Protein AF-A0A953F640-F1 (afdb_monomer_lite)

Radius of gyration: 26.49 Å; chains: 1; bounding box: 41×88×47 Å

Foldseek 3Di:
DDDDDDDDDDDDDDDDDDDPPPDPDDPDDPDPDDPPDDQLWDDDPVQFDPVPDDDPCVCVPFDEDEQVPFDADPVGHGDDDPGHYDDDDDDDDSPPPDDDPPDDPDDTDGQTHDDNSVVVVVCVVVVD

Structure (mmCIF, N/CA/C/O backbone):
data_AF-A0A953F640-F1
#
_entry.id   AF-A0A953F640-F1
#
loop_
_atom_site.group_PDB
_atom_site.id
_atom_site.type_symbol
_atom_site.label_atom_id
_atom_site.label_alt_id
_atom_site.label_comp_id
_atom_site.label_asym_id
_atom_site.label_entity_id
_atom_site.label_seq_id
_atom_site.pdbx_PDB_ins_code
_atom_site.Cartn_x
_atom_site.Cartn_y
_atom_site.Cartn_z
_atom_site.occupancy
_atom_site.B_iso_or_equiv
_atom_site.auth_seq_id
_atom_site.auth_comp_id
_atom_site.auth_asym_id
_atom_site.auth_atom_id
_atom_site.pdbx_PDB_model_num
ATOM 1 N N . MET A 1 1 ? -6.886 76.789 -7.584 1.00 35.22 1 MET A N 1
ATOM 2 C CA . MET A 1 1 ? -7.698 76.888 -8.816 1.00 35.22 1 MET A CA 1
ATOM 3 C C . MET A 1 1 ? -8.569 75.635 -8.895 1.00 35.22 1 MET A C 1
ATOM 5 O O . MET A 1 1 ? -8.106 74.584 -8.479 1.00 35.22 1 MET A O 1
ATOM 9 N N . LYS A 1 2 ? -9.837 75.815 -9.293 1.00 34.62 2 LYS A N 1
ATOM 10 C CA . LYS A 1 2 ? -10.954 74.851 -9.495 1.00 34.62 2 LYS A CA 1
ATOM 11 C C . LYS A 1 2 ? -10.518 73.546 -10.209 1.00 34.62 2 LYS A C 1
ATOM 13 O O . LYS A 1 2 ? -9.551 73.624 -10.950 1.00 34.62 2 LYS A O 1
ATOM 18 N 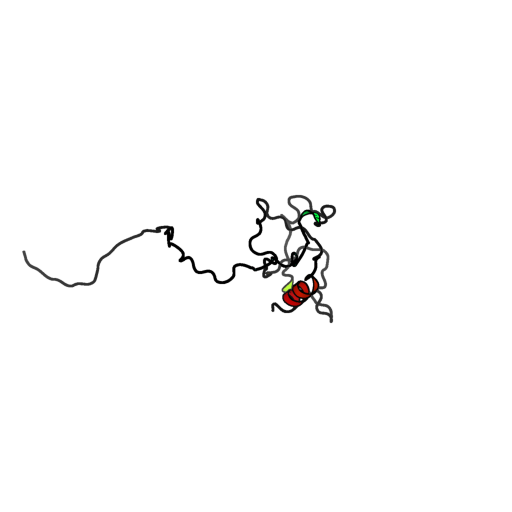N . ALA A 1 3 ? -11.187 72.385 -10.213 1.00 40.78 3 ALA A N 1
ATOM 19 C CA . ALA A 1 3 ? -12.328 71.724 -9.546 1.00 40.78 3 ALA A CA 1
ATOM 20 C C . ALA A 1 3 ? -12.551 70.362 -10.288 1.00 40.78 3 ALA A C 1
ATOM 22 O O . ALA A 1 3 ? -11.943 70.172 -11.338 1.00 40.78 3 ALA A O 1
ATOM 23 N N . PHE A 1 4 ? -13.488 69.523 -9.796 1.00 33.34 4 PHE A N 1
ATOM 24 C CA . PHE A 1 4 ? -14.060 68.248 -10.329 1.00 33.34 4 PHE A CA 1
ATOM 25 C C . PHE A 1 4 ? -13.339 66.940 -9.913 1.00 33.34 4 PHE A C 1
ATOM 27 O O . PHE A 1 4 ? -12.253 66.661 -10.399 1.00 33.34 4 PHE A O 1
ATOM 34 N N . PHE A 1 5 ? -13.787 66.160 -8.903 1.00 34.44 5 PHE A N 1
ATOM 35 C CA . PHE A 1 5 ? -14.994 65.285 -8.810 1.00 34.44 5 PHE A CA 1
ATOM 36 C C . PHE A 1 5 ? -15.165 64.414 -10.069 1.00 34.44 5 PHE A C 1
ATOM 38 O O . PHE A 1 5 ? -15.411 64.954 -11.139 1.00 34.44 5 PHE A O 1
ATOM 45 N N . ILE A 1 6 ? -14.961 63.090 -10.028 1.00 38.91 6 ILE A N 1
ATOM 46 C CA . ILE A 1 6 ? -15.909 62.025 -9.612 1.00 38.91 6 ILE A CA 1
ATOM 47 C C . ILE A 1 6 ? -15.049 60.764 -9.330 1.00 38.91 6 ILE A C 1
ATOM 49 O O . ILE A 1 6 ? -14.257 60.363 -10.172 1.00 38.91 6 ILE A O 1
ATOM 53 N N . CYS A 1 7 ? -14.963 60.260 -8.096 1.00 30.97 7 CYS A N 1
ATOM 54 C CA . CYS A 1 7 ? -15.828 59.221 -7.515 1.00 30.97 7 CYS A CA 1
ATOM 55 C C . CYS A 1 7 ? -15.825 57.878 -8.280 1.00 30.97 7 CYS A C 1
ATOM 57 O O . CYS A 1 7 ? -16.743 57.594 -9.037 1.00 30.97 7 CYS A O 1
ATOM 59 N N . LEU A 1 8 ? -14.833 57.021 -8.013 1.00 39.44 8 LEU A N 1
ATOM 60 C CA . LEU A 1 8 ? -15.093 55.631 -7.624 1.00 39.44 8 LEU A CA 1
ATOM 61 C C . LEU A 1 8 ? -13.876 55.088 -6.863 1.00 39.44 8 LEU A C 1
ATOM 63 O O . LEU A 1 8 ? -12.736 55.268 -7.278 1.00 39.44 8 LEU A O 1
ATOM 67 N N . ALA A 1 9 ? -14.167 54.520 -5.699 1.00 40.56 9 ALA A N 1
ATOM 68 C CA . ALA A 1 9 ? -13.279 54.119 -4.619 1.00 40.56 9 ALA A CA 1
ATOM 69 C C . ALA A 1 9 ? -11.869 53.624 -5.007 1.00 40.56 9 ALA A C 1
ATOM 71 O O . ALA A 1 9 ? -11.674 52.616 -5.681 1.00 40.56 9 ALA A O 1
ATOM 72 N N . THR A 1 10 ? -10.909 54.350 -4.442 1.00 38.72 10 THR A N 1
ATOM 73 C CA . THR A 1 10 ? -9.613 53.921 -3.906 1.00 38.72 10 THR A CA 1
ATOM 74 C C . THR A 1 10 ? -9.504 52.425 -3.565 1.00 38.72 10 THR A C 1
ATOM 76 O O . THR A 1 10 ? -10.383 51.872 -2.914 1.00 38.72 10 THR A O 1
ATOM 79 N N . LEU A 1 11 ? -8.464 51.729 -4.046 1.00 39.19 11 LEU A N 1
ATOM 80 C CA . LEU A 1 11 ? -7.125 51.639 -3.423 1.00 39.19 11 LEU A CA 1
ATOM 81 C C . LEU A 1 11 ? -7.175 50.934 -2.053 1.00 39.19 11 LEU A C 1
ATOM 83 O O . LEU A 1 11 ? -7.671 51.512 -1.095 1.00 39.19 11 LEU A O 1
ATOM 87 N N . ILE A 1 12 ? -6.592 49.732 -1.953 1.00 43.88 12 ILE A N 1
ATOM 88 C CA . ILE A 1 12 ? -5.387 49.442 -1.141 1.00 43.88 12 ILE A CA 1
ATOM 89 C C . ILE A 1 12 ? -5.153 47.922 -1.034 1.00 43.88 12 ILE A C 1
ATOM 91 O O . ILE A 1 12 ? -5.976 47.153 -0.553 1.00 43.88 12 ILE A O 1
ATOM 95 N N . HIS A 1 13 ? -3.977 47.546 -1.537 1.00 39.72 13 HIS A N 1
ATOM 96 C CA . HIS A 1 13 ? -3.040 46.529 -1.062 1.00 39.72 13 HIS A CA 1
ATOM 97 C C . HIS A 1 13 ? -3.396 45.681 0.179 1.00 39.72 13 HIS A C 1
ATOM 99 O O . HIS A 1 13 ? -3.623 46.195 1.266 1.00 39.72 13 HIS A O 1
ATOM 105 N N . LEU A 1 14 ? -3.186 44.369 0.005 1.00 42.38 14 LEU A N 1
ATOM 106 C CA . LEU A 1 14 ? -2.312 43.524 0.833 1.00 42.38 14 LEU A CA 1
ATOM 107 C C . LEU A 1 14 ? -2.536 43.566 2.357 1.00 42.38 14 LEU A C 1
ATOM 109 O O . LEU A 1 14 ? -2.009 44.451 3.015 1.00 42.38 14 LEU A O 1
ATOM 113 N N . GLN A 1 15 ? -3.140 42.516 2.920 1.00 43.16 15 GLN A N 1
ATOM 114 C CA . GLN A 1 15 ? -2.662 41.849 4.141 1.00 43.16 15 GLN A CA 1
ATOM 115 C C . GLN A 1 15 ? -3.183 40.401 4.142 1.00 43.16 15 GLN A C 1
ATOM 117 O O . GLN A 1 15 ? -4.379 40.153 4.273 1.00 43.16 15 GLN A O 1
ATOM 122 N N . VAL A 1 16 ? -2.265 39.442 3.999 1.00 49.56 16 VAL A N 1
ATOM 123 C CA . VAL A 1 16 ? -2.448 38.087 4.525 1.00 49.56 16 VAL A CA 1
ATOM 124 C C . VAL A 1 16 ? -2.381 38.228 6.041 1.00 49.56 16 VAL A C 1
ATOM 126 O O . VAL A 1 16 ? -1.316 38.501 6.586 1.00 49.56 16 VAL A O 1
ATOM 129 N N . SER A 1 17 ? -3.513 38.079 6.718 1.00 35.59 17 SER A N 1
ATOM 130 C CA . SER A 1 17 ? -3.557 37.908 8.165 1.00 35.59 17 SER A CA 1
ATOM 131 C C . SER A 1 17 ? -4.122 36.526 8.477 1.00 35.59 17 SER A C 1
ATOM 133 O O . SER A 1 17 ? -5.283 36.213 8.214 1.00 35.59 17 SER A O 1
ATOM 135 N N . ALA A 1 18 ? -3.255 35.673 9.023 1.00 44.19 18 ALA A N 1
ATOM 136 C CA . ALA A 1 18 ? -3.656 34.483 9.750 1.00 44.19 18 ALA A CA 1
ATOM 137 C C . ALA A 1 18 ? -4.559 34.930 10.909 1.00 44.19 18 ALA A C 1
ATOM 139 O O . ALA A 1 18 ? -4.105 35.624 11.817 1.00 44.19 18 ALA A O 1
ATOM 140 N N . GLN A 1 19 ? -5.849 34.594 10.852 1.00 46.16 19 GLN A N 1
ATOM 141 C CA . GLN A 1 19 ? -6.771 34.895 11.940 1.00 46.16 19 GLN A CA 1
ATOM 142 C C . GLN A 1 19 ? -6.847 33.688 12.878 1.00 46.16 19 GLN A C 1
ATOM 144 O O . GLN A 1 19 ? -7.528 32.700 12.595 1.00 46.16 19 GLN A O 1
ATOM 149 N N . GLU A 1 20 ? -6.164 33.789 14.017 1.00 43.50 20 GLU A N 1
ATOM 150 C CA . GLU A 1 20 ? -6.466 33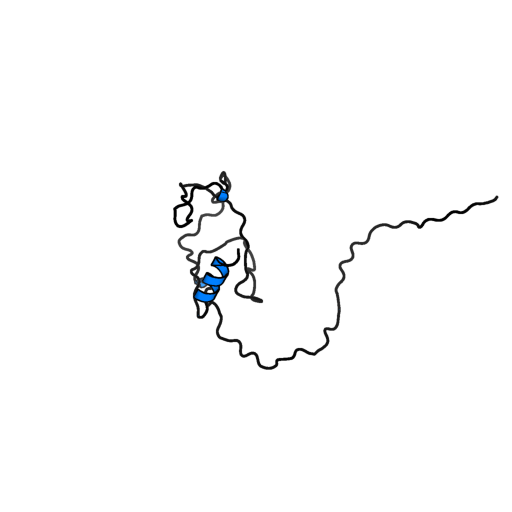.000 15.208 1.00 43.50 20 GLU A CA 1
ATOM 151 C C . GLU A 1 20 ? -7.927 33.271 15.598 1.00 43.50 20 GLU A C 1
ATOM 153 O O . GLU A 1 20 ? -8.292 34.355 16.065 1.00 43.50 20 GLU A O 1
ATOM 158 N N . ARG A 1 21 ? -8.814 32.303 15.355 1.00 38.84 21 ARG A N 1
ATOM 159 C CA . ARG A 1 21 ? -10.190 32.370 15.852 1.00 38.84 21 ARG A CA 1
ATOM 160 C C . ARG A 1 21 ?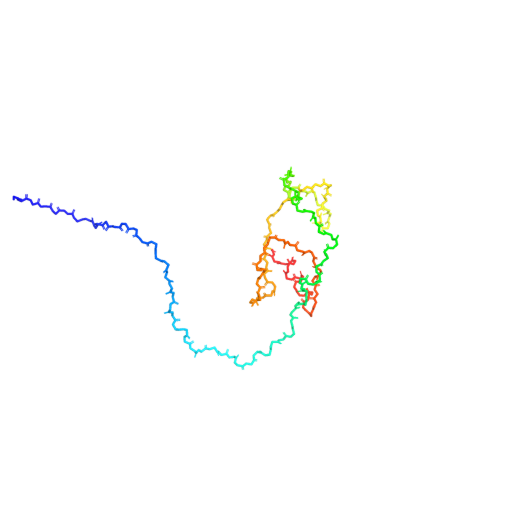 -10.212 31.924 17.310 1.00 38.84 21 ARG A C 1
ATOM 162 O O . ARG A 1 21 ? -10.553 30.787 17.618 1.00 38.84 21 ARG A O 1
ATOM 169 N N . ASN A 1 22 ? -9.916 32.869 18.200 1.00 44.97 22 ASN A N 1
ATOM 170 C CA . ASN A 1 22 ? -10.371 32.846 19.589 1.00 44.97 22 ASN A CA 1
ATOM 171 C C . ASN A 1 22 ? -11.897 33.037 19.610 1.00 44.97 22 ASN A C 1
ATOM 173 O O . ASN A 1 22 ? -12.407 34.133 19.827 1.00 44.97 22 ASN A O 1
ATOM 177 N N . GLY A 1 23 ? -12.628 31.964 19.315 1.00 34.56 23 GLY A N 1
ATOM 178 C CA . GLY A 1 23 ? -14.068 31.868 19.529 1.00 34.56 23 GLY A CA 1
ATOM 179 C C . GLY A 1 23 ? -14.324 30.961 20.723 1.00 34.56 23 GLY A C 1
ATOM 180 O O . GLY A 1 23 ? -14.027 29.769 20.654 1.00 34.56 23 GLY A O 1
ATOM 181 N N . SER A 1 24 ? -14.857 31.510 21.817 1.00 45.69 24 SER A N 1
ATOM 182 C CA . SER A 1 24 ? -15.299 30.704 22.952 1.00 45.69 24 SER A CA 1
ATOM 183 C C . SER A 1 24 ? -16.430 29.783 22.490 1.00 45.69 24 SER A C 1
ATOM 185 O O . SER A 1 24 ? -17.548 30.200 22.184 1.00 45.69 24 SER A O 1
ATOM 187 N N . LEU A 1 25 ? -16.115 28.496 22.374 1.00 47.78 25 LEU A N 1
ATOM 188 C CA . LEU A 1 25 ? -17.095 27.475 22.044 1.00 47.78 25 LEU A CA 1
ATOM 189 C C . LEU A 1 25 ? -17.963 27.235 23.277 1.00 47.78 25 LEU A C 1
ATOM 191 O O . LEU A 1 25 ? -17.546 26.605 24.248 1.00 47.78 25 LEU A O 1
ATOM 195 N N . SER A 1 26 ? -19.169 27.798 23.203 1.00 44.94 26 SER A N 1
ATOM 196 C CA . SER A 1 26 ? -20.294 27.585 24.106 1.00 44.94 26 SER A CA 1
ATOM 197 C C . SER A 1 26 ? -20.374 26.130 24.577 1.00 44.94 26 SER A C 1
ATOM 199 O O . SER A 1 26 ? -20.438 25.184 23.787 1.00 44.94 26 SER A O 1
ATOM 201 N N . THR A 1 27 ? -20.353 25.965 25.896 1.00 52.22 27 THR A N 1
ATOM 202 C CA . THR A 1 27 ? -20.467 24.695 26.602 1.00 52.22 27 THR A CA 1
ATOM 203 C C . THR A 1 27 ? -21.892 24.164 26.487 1.00 52.22 27 THR A C 1
ATOM 205 O O . THR A 1 27 ? -22.715 24.378 27.370 1.00 52.22 27 THR A O 1
ATOM 208 N N . ASN A 1 28 ? -22.194 23.465 25.399 1.00 46.00 28 ASN A N 1
ATOM 209 C CA . ASN A 1 28 ? -23.358 22.586 25.315 1.00 46.00 28 ASN A CA 1
ATOM 210 C C . ASN A 1 28 ? -23.058 21.426 24.361 1.00 46.00 28 ASN A C 1
ATOM 212 O O . ASN A 1 28 ? -23.487 21.407 23.211 1.00 46.00 28 ASN A O 1
ATOM 216 N N . ARG A 1 29 ? -22.294 20.437 24.847 1.00 48.19 29 ARG A N 1
ATOM 217 C CA . ARG A 1 29 ? -22.282 19.099 24.242 1.00 48.19 29 ARG A CA 1
ATOM 218 C C . ARG A 1 29 ? -23.268 18.217 25.012 1.00 48.19 29 ARG A C 1
ATOM 220 O O . ARG A 1 29 ? -22.977 17.878 26.161 1.00 48.19 29 ARG A O 1
ATOM 227 N N . PRO A 1 30 ? -24.410 17.833 24.421 1.00 39.66 30 PRO A N 1
ATOM 228 C CA . PRO A 1 30 ? -25.228 16.771 24.980 1.00 39.66 30 PRO A CA 1
ATOM 229 C C . PRO A 1 30 ? -24.459 15.450 24.821 1.00 39.66 30 PRO A C 1
ATOM 231 O O . PRO A 1 30 ? -23.915 15.173 23.755 1.00 39.66 30 PRO A O 1
ATOM 234 N N . GLY A 1 31 ? -24.389 14.648 25.886 1.00 41.78 31 GLY A N 1
ATOM 235 C CA . GLY A 1 31 ? -23.816 13.297 25.831 1.00 41.78 31 GLY A CA 1
ATOM 236 C C . GLY A 1 31 ? -22.604 13.057 26.729 1.00 41.78 31 GLY A C 1
ATOM 237 O O . GLY A 1 31 ? -21.569 12.566 26.288 1.00 41.78 31 GLY A O 1
ATOM 238 N N . LYS A 1 32 ? -22.745 13.349 28.024 1.00 47.78 32 LYS A N 1
ATOM 239 C CA . LYS A 1 32 ? -21.978 12.677 29.076 1.00 47.78 32 LYS A CA 1
ATOM 240 C C . LYS A 1 32 ? -22.416 11.206 29.077 1.00 47.78 32 LYS A C 1
ATOM 242 O O . LYS A 1 32 ? -23.529 10.916 29.499 1.00 47.78 32 LYS A O 1
ATOM 247 N N . GLY A 1 33 ? -21.566 10.315 28.564 1.00 41.50 33 GLY A N 1
ATOM 248 C CA . GLY A 1 33 ? -21.804 8.866 28.575 1.00 41.50 33 GLY A CA 1
ATOM 249 C C . GLY A 1 33 ? -21.705 8.161 27.221 1.00 41.50 33 GLY A C 1
ATOM 250 O O . GLY A 1 33 ? -22.516 7.286 26.948 1.00 41.50 33 GLY A O 1
ATOM 251 N N . MET A 1 34 ? -20.723 8.488 26.377 1.00 42.91 34 MET A N 1
ATOM 252 C CA . MET A 1 34 ? -20.292 7.534 25.352 1.00 42.91 34 MET A CA 1
ATOM 253 C C . MET A 1 34 ? -19.221 6.650 25.994 1.00 42.91 34 MET A C 1
ATOM 255 O O . MET A 1 34 ? -18.058 7.040 26.084 1.00 42.91 34 MET A O 1
ATOM 259 N N . PHE A 1 35 ? -19.615 5.480 26.501 1.00 41.25 35 PHE A N 1
ATOM 260 C CA . PHE A 1 35 ? -18.658 4.396 26.696 1.00 41.25 35 PHE A CA 1
ATOM 261 C C . PHE A 1 35 ? -17.974 4.194 25.346 1.00 41.25 35 PHE A C 1
ATOM 263 O O . PHE A 1 35 ? -18.652 3.853 24.376 1.00 41.25 35 PHE A O 1
ATOM 270 N N . PHE A 1 36 ? -16.673 4.482 25.259 1.00 48.53 36 PHE A N 1
ATOM 271 C CA . PHE A 1 36 ? -15.893 4.159 24.074 1.00 48.53 36 PHE A CA 1
ATOM 272 C C . PHE A 1 36 ? -15.959 2.645 23.911 1.00 48.53 36 PHE A C 1
ATOM 274 O O . PHE A 1 36 ? -15.308 1.881 24.621 1.00 48.53 36 PHE A O 1
ATOM 281 N N . GLN A 1 37 ? -16.861 2.235 23.026 1.00 56.62 37 GLN A N 1
ATOM 282 C CA . GLN A 1 37 ? -16.976 0.885 22.522 1.00 56.62 37 GLN A CA 1
ATOM 283 C C . GLN A 1 37 ? -15.577 0.462 22.065 1.00 56.62 37 GLN A C 1
ATOM 285 O O . GLN A 1 37 ? -14.848 1.266 21.481 1.00 56.62 37 GLN A O 1
ATOM 290 N N . LYS A 1 38 ? -15.207 -0.773 22.409 1.00 65.12 38 LYS A N 1
ATOM 291 C CA . LYS A 1 38 ? -13.969 -1.467 22.030 1.00 65.12 38 LYS A CA 1
ATOM 292 C C . LYS A 1 38 ? -13.426 -0.972 20.680 1.00 65.12 38 LYS A C 1
ATOM 294 O O . LYS A 1 38 ? -14.204 -0.884 19.733 1.00 65.12 38 LYS A O 1
ATOM 299 N N . GLU A 1 39 ? -12.125 -0.669 20.608 1.00 75.56 39 GLU A N 1
ATOM 300 C CA . GLU A 1 39 ? -11.468 -0.164 19.390 1.00 75.56 39 GLU A CA 1
ATOM 301 C C . GLU A 1 39 ? -11.969 -0.903 18.140 1.00 75.56 39 GLU A C 1
ATOM 303 O O . GLU A 1 39 ? -11.964 -2.133 18.106 1.00 75.56 39 GLU A O 1
ATOM 308 N N . ALA A 1 40 ? -12.444 -0.158 17.135 1.00 80.69 40 ALA A N 1
ATOM 309 C CA . ALA A 1 40 ? -13.063 -0.721 15.931 1.00 80.69 40 ALA A CA 1
ATOM 310 C C . ALA A 1 40 ? -12.104 -1.639 15.159 1.00 80.69 40 ALA A C 1
ATOM 312 O O . ALA A 1 40 ? -12.487 -2.704 14.668 1.00 80.69 40 ALA A O 1
ATOM 313 N N . ILE A 1 41 ? -10.844 -1.219 15.097 1.00 86.81 41 ILE A N 1
ATOM 314 C CA . ILE A 1 41 ? -9.717 -1.966 14.558 1.00 86.81 41 ILE A CA 1
ATOM 315 C C . ILE A 1 41 ? -8.593 -1.941 15.591 1.00 86.81 41 ILE A C 1
ATOM 317 O O . ILE A 1 41 ? -8.433 -0.953 16.305 1.00 86.81 41 ILE A O 1
ATOM 321 N N . THR A 1 42 ? -7.829 -3.022 15.665 1.00 88.56 42 THR A N 1
ATOM 322 C CA . THR A 1 42 ? -6.695 -3.186 16.583 1.00 88.56 42 THR A CA 1
ATOM 323 C C . THR A 1 42 ? -5.353 -3.196 15.855 1.00 88.56 42 THR A C 1
ATOM 325 O O . THR A 1 42 ? -4.320 -3.237 16.514 1.00 88.56 42 THR A O 1
ATOM 328 N N . THR A 1 43 ? -5.353 -3.159 14.515 1.00 87.62 43 THR A N 1
ATOM 329 C CA . THR A 1 43 ? -4.128 -3.062 13.707 1.00 87.62 43 THR A CA 1
ATOM 330 C C . THR A 1 43 ? -3.339 -1.810 14.066 1.00 87.62 43 THR A C 1
ATOM 332 O O . THR A 1 43 ? -3.883 -0.705 14.144 1.00 87.62 43 THR A O 1
ATOM 335 N N . SER A 1 44 ? -2.038 -1.989 14.246 1.00 84.50 44 SER A N 1
ATOM 336 C CA . SER A 1 44 ? -1.092 -0.974 14.685 1.00 84.50 44 SER A CA 1
ATOM 337 C C . SER A 1 44 ? 0.231 -1.075 13.920 1.00 84.50 44 SER A C 1
ATOM 339 O O . SER A 1 44 ? 0.485 -2.040 13.206 1.00 84.50 44 SER A O 1
ATOM 341 N N . PHE A 1 45 ? 1.127 -0.102 14.113 1.00 82.19 45 PHE A N 1
ATOM 342 C CA . PHE A 1 45 ? 2.472 -0.141 13.522 1.00 82.19 45 PHE A CA 1
ATOM 343 C C . PHE A 1 45 ? 3.302 -1.360 13.949 1.00 82.19 45 PHE A C 1
ATOM 345 O O . PHE A 1 45 ? 4.233 -1.735 13.247 1.00 82.19 45 PHE A O 1
ATOM 352 N N . LYS A 1 46 ? 2.976 -1.991 15.086 1.00 85.00 46 LYS A N 1
ATOM 353 C CA . LYS A 1 46 ? 3.652 -3.215 15.543 1.00 85.00 46 LYS A CA 1
ATOM 354 C C . LYS A 1 46 ? 3.301 -4.433 14.689 1.00 85.00 46 LYS A C 1
ATOM 356 O O . LYS A 1 46 ? 4.055 -5.396 14.697 1.00 85.00 46 LYS A O 1
ATOM 361 N N . ASP A 1 47 ? 2.176 -4.371 13.980 1.00 88.00 47 ASP A N 1
ATOM 362 C CA . ASP A 1 47 ? 1.665 -5.448 13.131 1.00 88.00 47 ASP A CA 1
ATOM 363 C C . ASP A 1 47 ? 2.160 -5.321 11.679 1.00 88.00 47 ASP A C 1
ATOM 365 O O . ASP A 1 47 ? 1.792 -6.123 10.823 1.00 88.00 47 ASP A O 1
ATOM 369 N N . VAL A 1 48 ? 2.980 -4.303 11.391 1.00 87.31 48 VAL A N 1
ATOM 370 C CA . VAL A 1 48 ? 3.615 -4.115 10.085 1.00 87.31 48 VAL A CA 1
ATOM 371 C C . VAL A 1 48 ? 4.696 -5.173 9.891 1.00 87.31 48 VAL A C 1
ATOM 373 O O . VAL A 1 48 ? 5.600 -5.311 10.717 1.00 87.31 48 VAL A O 1
ATOM 376 N N . ASP A 1 49 ? 4.638 -5.881 8.764 1.00 86.38 49 ASP A N 1
ATOM 377 C CA . ASP A 1 49 ? 5.694 -6.810 8.365 1.00 86.38 49 ASP A CA 1
ATOM 378 C C . ASP A 1 49 ? 6.924 -6.034 7.871 1.00 86.38 49 ASP A C 1
ATOM 380 O O . ASP A 1 49 ? 7.009 -5.619 6.714 1.00 86.38 49 ASP A O 1
ATOM 384 N N . THR A 1 50 ? 7.895 -5.845 8.762 1.00 83.81 50 THR A N 1
ATOM 385 C CA . THR A 1 50 ? 9.149 -5.144 8.458 1.00 83.81 50 THR A CA 1
ATOM 386 C C . THR A 1 50 ? 10.163 -6.005 7.707 1.00 83.81 50 THR A C 1
ATOM 388 O O . THR A 1 50 ? 11.161 -5.479 7.215 1.00 83.81 50 THR A O 1
ATOM 391 N N . SER A 1 51 ? 9.925 -7.315 7.566 1.00 82.25 51 SER A N 1
ATOM 392 C CA . SER A 1 51 ? 10.830 -8.208 6.825 1.00 82.25 51 SER A CA 1
ATOM 393 C C . SER A 1 51 ? 10.803 -7.960 5.315 1.00 82.25 51 SER A C 1
ATOM 395 O O . SER A 1 51 ? 11.714 -8.374 4.599 1.00 82.25 51 SER A O 1
ATOM 397 N N . ARG A 1 52 ? 9.765 -7.267 4.832 1.00 73.81 52 ARG A N 1
ATOM 398 C CA . ARG A 1 52 ? 9.515 -6.972 3.416 1.00 73.81 52 ARG A CA 1
ATOM 399 C C . ARG A 1 52 ? 9.670 -5.490 3.076 1.00 73.81 52 ARG A C 1
ATOM 401 O O . ARG A 1 52 ? 9.095 -5.024 2.096 1.00 73.81 52 ARG A O 1
ATOM 408 N N . CYS A 1 53 ? 10.430 -4.747 3.875 1.00 78.62 53 CYS A N 1
ATOM 409 C CA . CYS A 1 53 ? 10.766 -3.367 3.551 1.00 78.62 53 CYS A CA 1
ATOM 410 C C . CYS A 1 53 ? 11.756 -3.315 2.382 1.00 78.62 53 CYS A C 1
ATOM 412 O O . CYS A 1 53 ? 12.737 -4.061 2.343 1.00 78.62 53 CYS A O 1
ATOM 414 N N . PHE A 1 54 ? 11.506 -2.413 1.437 1.00 81.62 54 PHE A N 1
ATOM 415 C CA . PHE A 1 54 ? 12.472 -2.095 0.394 1.00 81.62 54 PHE A CA 1
ATOM 416 C C . PHE A 1 54 ? 13.607 -1.235 0.956 1.00 81.62 54 PHE A C 1
ATOM 418 O O . PHE A 1 54 ? 13.441 -0.564 1.974 1.00 81.62 54 PHE A O 1
ATOM 425 N N . ALA A 1 55 ? 14.766 -1.276 0.298 1.00 83.00 55 ALA A N 1
ATOM 426 C CA . ALA A 1 55 ? 15.886 -0.410 0.642 1.00 83.00 55 ALA A CA 1
ATOM 427 C C . ALA A 1 55 ? 15.550 1.064 0.367 1.00 83.00 55 ALA A C 1
ATOM 429 O O . ALA A 1 55 ? 14.746 1.371 -0.517 1.00 83.00 55 ALA A O 1
ATOM 430 N N . ASP A 1 56 ? 16.217 1.965 1.084 1.00 81.81 56 ASP A N 1
ATOM 431 C CA . ASP A 1 56 ? 16.134 3.399 0.816 1.00 81.81 56 ASP A CA 1
ATOM 432 C C . ASP A 1 56 ? 16.528 3.689 -0.647 1.00 81.81 56 ASP A C 1
ATOM 434 O O . ASP A 1 56 ? 17.500 3.132 -1.164 1.00 81.81 56 ASP A O 1
ATOM 438 N N . GLY A 1 57 ? 15.746 4.529 -1.329 1.00 82.75 57 GLY A N 1
ATOM 439 C CA . GLY A 1 57 ? 15.927 4.858 -2.752 1.00 82.75 57 GLY A CA 1
ATOM 440 C C . GLY A 1 57 ? 15.409 3.802 -3.742 1.00 82.75 57 GLY A C 1
ATOM 441 O O . GLY A 1 57 ? 15.651 3.886 -4.951 1.00 82.75 57 GLY A O 1
ATOM 442 N N . PHE A 1 58 ? 14.695 2.776 -3.265 1.00 85.19 58 PHE A N 1
ATOM 443 C CA . PHE A 1 58 ? 14.012 1.830 -4.144 1.00 85.19 58 PHE A CA 1
ATOM 444 C C . PHE A 1 58 ? 12.973 2.550 -5.017 1.00 85.19 58 PHE A C 1
ATOM 446 O O . PHE A 1 58 ? 11.977 3.068 -4.522 1.00 85.19 58 PHE A O 1
ATOM 453 N N . GLY A 1 59 ? 13.190 2.526 -6.334 1.00 86.44 59 GLY A N 1
ATOM 454 C CA . GLY A 1 59 ? 12.289 3.141 -7.311 1.00 86.44 59 GLY A CA 1
ATOM 455 C C . GLY A 1 59 ? 12.635 4.577 -7.712 1.00 86.44 59 GLY A C 1
ATOM 456 O O . GLY A 1 59 ? 11.903 5.145 -8.519 1.00 86.44 59 GLY A O 1
ATOM 457 N N . ASP A 1 60 ? 13.751 5.143 -7.239 1.00 89.19 60 ASP A N 1
ATOM 458 C CA . ASP A 1 60 ? 14.171 6.517 -7.578 1.00 89.19 60 ASP A CA 1
ATOM 459 C C . ASP A 1 60 ? 14.451 6.714 -9.077 1.00 89.19 60 ASP A C 1
ATOM 461 O O . ASP A 1 60 ? 14.210 7.781 -9.636 1.00 89.19 60 ASP A O 1
ATOM 465 N N . SER A 1 61 ? 14.956 5.676 -9.749 1.00 90.25 61 SER A N 1
ATOM 466 C CA . SER A 1 61 ? 15.229 5.674 -11.194 1.00 90.25 61 SER A CA 1
ATOM 467 C C . SER A 1 61 ? 14.145 4.968 -12.014 1.00 90.25 61 SER A C 1
ATOM 469 O O . SER A 1 61 ? 14.318 4.738 -13.214 1.00 90.25 61 SER A O 1
ATOM 471 N N . ALA A 1 62 ? 13.036 4.587 -11.379 1.00 91.31 62 ALA A N 1
ATOM 472 C CA . ALA A 1 62 ? 11.991 3.827 -12.035 1.00 91.31 62 ALA A CA 1
ATOM 473 C C . ALA A 1 62 ? 11.138 4.689 -12.967 1.00 91.31 62 ALA A C 1
ATOM 475 O O . ALA A 1 62 ? 10.823 5.843 -12.691 1.00 91.31 62 ALA A O 1
ATOM 476 N N . THR A 1 63 ? 10.690 4.076 -14.060 1.00 93.94 63 THR A N 1
ATOM 477 C CA . THR A 1 63 ? 9.578 4.605 -14.853 1.00 93.94 63 THR A CA 1
ATOM 478 C C . THR A 1 63 ? 8.289 3.967 -14.356 1.00 93.94 63 THR A C 1
ATOM 480 O O . THR A 1 63 ? 8.142 2.746 -14.424 1.00 93.94 63 THR A O 1
ATOM 483 N N . TYR A 1 64 ? 7.368 4.787 -13.856 1.00 94.50 64 TYR A N 1
ATOM 484 C CA . TYR A 1 64 ? 6.083 4.331 -13.339 1.00 94.50 64 TYR A CA 1
ATOM 485 C C . TYR A 1 64 ? 5.068 4.208 -14.473 1.00 94.50 64 TYR A C 1
ATOM 487 O O . TYR A 1 64 ? 4.946 5.086 -15.326 1.00 94.50 64 TYR A O 1
ATOM 495 N N . LEU A 1 65 ? 4.346 3.090 -14.490 1.00 95.00 65 LEU A N 1
ATOM 496 C CA . LEU A 1 65 ? 3.253 2.858 -15.420 1.00 95.00 65 LEU A CA 1
ATOM 497 C C . LEU A 1 65 ? 1.911 3.139 -14.731 1.00 95.00 65 LEU A C 1
ATOM 499 O O . LEU A 1 65 ? 1.683 2.656 -13.617 1.00 95.00 65 LEU A O 1
ATOM 503 N N . PRO A 1 66 ? 0.969 3.839 -15.383 1.00 95.19 66 PRO A N 1
ATOM 504 C CA . PRO A 1 66 ? -0.337 4.076 -14.785 1.00 95.19 66 PRO A CA 1
ATOM 505 C C . PRO A 1 66 ? -1.099 2.755 -14.608 1.00 95.19 66 PRO A C 1
ATOM 507 O O . PRO A 1 66 ? -1.449 2.087 -15.586 1.00 95.19 66 PRO A O 1
ATOM 510 N N . LEU A 1 67 ? -1.410 2.393 -13.360 1.00 95.06 67 LEU A N 1
ATOM 511 C CA . LEU A 1 67 ? -2.088 1.138 -13.010 1.00 95.06 67 LEU A CA 1
ATOM 512 C C . LEU A 1 67 ? -3.453 1.011 -13.704 1.00 95.06 67 LEU A C 1
ATOM 514 O O . LEU A 1 67 ? -3.902 -0.085 -14.025 1.00 95.06 67 LEU A O 1
ATOM 518 N N . GLN A 1 68 ? -4.110 2.142 -13.978 1.00 92.62 68 GLN A N 1
ATOM 519 C CA . GLN A 1 68 ? -5.413 2.206 -14.647 1.00 92.62 68 GLN A CA 1
ATOM 520 C C . GLN A 1 68 ? -5.425 1.616 -16.065 1.00 92.62 68 GLN A C 1
ATOM 522 O O . GLN A 1 68 ? -6.494 1.233 -16.538 1.00 92.62 68 GLN A O 1
ATOM 527 N N . TYR A 1 69 ? -4.267 1.534 -16.728 1.00 92.69 69 TYR A N 1
ATOM 528 C CA . TYR A 1 69 ? -4.134 0.937 -18.060 1.00 92.69 69 TYR A CA 1
ATOM 529 C C . TYR A 1 69 ? -3.782 -0.552 -18.019 1.00 92.69 69 TYR A C 1
ATOM 531 O O . TYR A 1 69 ? -3.708 -1.187 -19.070 1.00 92.69 69 TYR A O 1
ATOM 539 N N . MET A 1 70 ? -3.575 -1.123 -16.829 1.00 95.25 70 MET A N 1
ATOM 540 C CA . MET A 1 70 ? -3.241 -2.535 -16.698 1.00 95.25 70 MET A CA 1
ATOM 541 C C . MET A 1 70 ? -4.465 -3.416 -16.963 1.00 95.25 70 MET A C 1
ATOM 543 O O . MET A 1 70 ? -5.572 -3.092 -16.509 1.00 95.25 70 MET A O 1
ATOM 547 N N . PRO A 1 71 ? -4.286 -4.544 -17.675 1.00 94.69 71 PRO A N 1
ATOM 548 C CA . PRO A 1 71 ? -5.367 -5.485 -17.913 1.00 94.69 71 PRO A CA 1
ATOM 549 C C . PRO A 1 71 ? -5.897 -6.037 -16.588 1.00 94.69 71 PRO A C 1
ATOM 551 O O . PRO A 1 71 ? -5.167 -6.151 -15.599 1.00 94.69 71 PRO A O 1
ATOM 554 N N . LYS A 1 72 ? -7.185 -6.379 -16.573 1.00 95.06 72 LYS A N 1
ATOM 555 C CA . LYS A 1 72 ? -7.857 -6.949 -15.405 1.00 95.06 72 LYS A CA 1
ATOM 556 C C . LYS A 1 72 ? -8.330 -8.367 -15.685 1.00 95.06 72 LYS A C 1
ATOM 558 O O . LYS A 1 72 ? -8.665 -8.695 -16.819 1.00 95.06 72 LYS A O 1
ATOM 563 N N . THR A 1 73 ? -8.376 -9.185 -14.644 1.00 95.56 73 THR A N 1
ATOM 564 C CA . THR A 1 73 ? -9.061 -10.479 -14.654 1.00 95.56 73 THR A CA 1
ATOM 565 C C . THR A 1 73 ? -10.577 -10.283 -14.693 1.00 95.56 73 THR A C 1
ATOM 567 O O . THR A 1 73 ? -11.082 -9.207 -14.363 1.00 95.56 73 THR A O 1
ATOM 570 N N . ASP A 1 74 ? -11.319 -11.353 -14.982 1.00 93.38 74 ASP A N 1
ATOM 571 C CA . ASP A 1 74 ? -12.791 -11.352 -14.935 1.00 93.38 74 ASP A CA 1
ATOM 572 C C . ASP A 1 74 ? -13.344 -10.987 -13.544 1.00 93.38 74 ASP A C 1
ATOM 574 O O . ASP A 1 74 ? -14.437 -10.443 -13.412 1.00 93.38 74 ASP A O 1
ATOM 578 N N . SER A 1 75 ? -12.564 -11.239 -12.486 1.00 91.44 75 SER A N 1
ATOM 579 C CA . SER A 1 75 ? -12.871 -10.852 -11.103 1.00 91.44 75 SER A CA 1
ATOM 580 C C . SER A 1 75 ? -12.490 -9.405 -10.751 1.00 91.44 75 SER A C 1
ATOM 582 O O . SER A 1 75 ? -12.699 -8.975 -9.616 1.00 91.44 75 SER A O 1
ATOM 584 N N . GLY A 1 76 ? -11.931 -8.649 -11.700 1.00 87.50 76 GLY A N 1
ATOM 585 C CA . GLY A 1 76 ? -11.557 -7.244 -11.542 1.00 87.50 76 GLY A CA 1
ATOM 586 C C . GLY A 1 76 ? -10.178 -6.994 -10.921 1.00 87.50 76 GLY A C 1
ATOM 587 O O . GLY A 1 76 ? -9.866 -5.841 -10.619 1.00 87.50 76 GLY A O 1
ATOM 588 N N . ALA A 1 77 ? -9.351 -8.028 -10.735 1.00 90.56 77 ALA A N 1
ATOM 589 C CA . ALA A 1 77 ? -7.985 -7.885 -10.228 1.00 90.56 77 ALA A CA 1
ATOM 590 C C . ALA A 1 77 ? -7.031 -7.427 -11.339 1.00 90.56 77 ALA A C 1
ATOM 592 O O . ALA A 1 77 ? -7.189 -7.833 -12.485 1.00 90.56 77 ALA A O 1
ATOM 593 N N . PHE A 1 78 ? -6.030 -6.605 -11.017 1.00 93.88 78 PHE A N 1
ATOM 594 C CA . PHE A 1 78 ? -5.022 -6.182 -11.992 1.00 93.88 78 PHE A CA 1
ATOM 595 C C . PHE A 1 78 ? -4.025 -7.306 -12.297 1.00 93.88 78 PHE A C 1
ATOM 597 O O . PHE A 1 78 ? -3.566 -8.001 -11.391 1.00 93.88 78 PHE A O 1
ATOM 604 N N . ILE A 1 79 ? -3.657 -7.449 -13.569 1.00 94.56 79 ILE A N 1
ATOM 605 C CA . ILE A 1 79 ? -2.605 -8.356 -14.032 1.00 94.56 79 ILE A CA 1
ATOM 606 C C . ILE A 1 79 ? -1.333 -7.525 -14.207 1.00 94.56 79 ILE A C 1
ATOM 608 O O . ILE A 1 79 ? -1.245 -6.705 -15.120 1.00 94.56 79 ILE A O 1
ATOM 612 N N . LEU A 1 80 ? -0.365 -7.724 -13.311 1.00 94.62 80 LEU A N 1
ATOM 613 C CA . LEU A 1 80 ? 0.834 -6.891 -13.212 1.00 94.62 80 LEU A CA 1
ATOM 614 C C . LEU 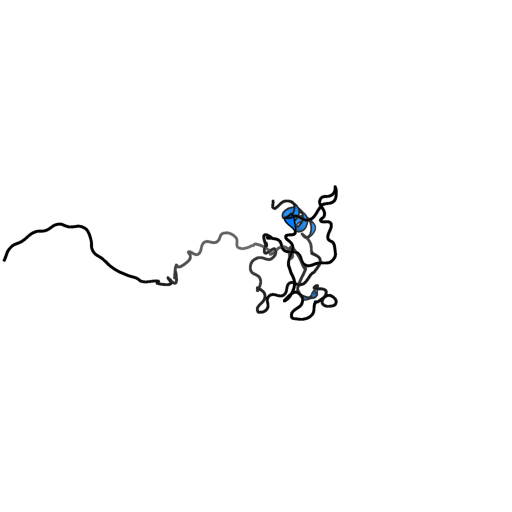A 1 80 ? 2.092 -7.692 -13.572 1.00 94.62 80 LEU A C 1
ATOM 616 O O . LEU A 1 80 ? 2.475 -8.578 -12.803 1.00 94.62 80 LEU A O 1
ATOM 620 N N . PRO A 1 81 ? 2.763 -7.405 -14.704 1.00 91.88 81 PRO A N 1
ATOM 621 C CA . PRO A 1 81 ? 4.133 -7.865 -14.898 1.00 91.88 81 PRO A CA 1
ATOM 622 C C . PRO A 1 81 ? 5.083 -7.186 -13.889 1.00 91.88 81 PRO A C 1
ATOM 624 O O . PRO A 1 81 ? 4.719 -6.183 -13.268 1.00 91.88 81 PRO A O 1
ATOM 627 N N . PRO A 1 82 ? 6.313 -7.690 -13.701 1.00 92.00 82 PRO A N 1
ATOM 628 C CA . PRO A 1 82 ? 7.304 -7.011 -12.869 1.00 92.00 82 PRO A CA 1
ATOM 629 C C . PRO A 1 82 ? 7.553 -5.575 -13.356 1.00 92.00 82 PRO A C 1
ATOM 631 O O . PRO A 1 82 ? 7.836 -5.364 -14.535 1.00 92.00 82 PRO A O 1
ATOM 634 N N . GLY A 1 83 ? 7.438 -4.591 -12.463 1.00 92.19 83 GLY A N 1
ATOM 635 C CA . GLY A 1 83 ? 7.580 -3.176 -12.807 1.00 92.19 83 GLY A CA 1
ATOM 636 C C . GLY A 1 83 ? 7.095 -2.239 -11.703 1.00 92.19 83 GLY A C 1
ATOM 637 O O . GLY A 1 83 ? 6.688 -2.687 -10.631 1.00 92.19 83 GLY A O 1
ATOM 638 N N . PHE A 1 84 ? 7.140 -0.938 -11.987 1.00 93.31 84 PHE A N 1
ATOM 639 C CA . PHE A 1 84 ? 6.682 0.123 -11.093 1.00 93.31 84 PHE A CA 1
ATOM 640 C C . PHE A 1 84 ? 5.358 0.687 -11.599 1.00 93.31 84 PHE A C 1
ATOM 642 O O . PHE A 1 84 ? 5.202 0.933 -12.796 1.00 93.31 84 PHE A O 1
ATOM 649 N N . TYR A 1 85 ? 4.408 0.889 -10.689 1.00 94.62 85 TYR A N 1
ATOM 650 C CA . TYR A 1 85 ? 3.050 1.302 -11.026 1.00 94.62 85 TYR A CA 1
ATOM 651 C C . TYR A 1 85 ? 2.581 2.443 -10.139 1.00 94.62 85 TYR A C 1
ATOM 653 O O . TYR A 1 85 ? 2.916 2.488 -8.958 1.00 94.62 85 TYR A O 1
ATOM 661 N N . GLU A 1 86 ? 1.762 3.325 -10.699 1.00 93.62 86 GLU A N 1
ATOM 662 C CA . GLU A 1 86 ? 1.177 4.456 -9.980 1.00 93.62 86 GLU A CA 1
ATOM 663 C C . GLU A 1 86 ? -0.345 4.522 -10.154 1.00 93.62 86 GLU A C 1
ATOM 665 O O . GLU A 1 86 ? -0.902 4.128 -11.184 1.00 93.62 86 GLU A O 1
ATOM 670 N N . MET A 1 87 ? -1.035 5.021 -9.130 1.00 92.44 87 MET A N 1
ATOM 671 C CA . MET A 1 87 ? -2.464 5.316 -9.173 1.00 92.44 87 MET A CA 1
ATOM 672 C C . MET A 1 87 ? -2.829 6.386 -8.146 1.00 92.44 87 MET A C 1
ATOM 674 O O . MET A 1 87 ? -2.160 6.533 -7.127 1.00 92.44 87 MET A O 1
ATOM 678 N N . ASN A 1 88 ? -3.951 7.067 -8.376 1.00 90.31 88 ASN A N 1
ATOM 679 C CA . ASN A 1 88 ? -4.559 7.937 -7.376 1.00 90.31 88 ASN A CA 1
ATOM 680 C C . ASN A 1 88 ? -5.538 7.129 -6.512 1.00 90.31 88 ASN A C 1
ATOM 682 O O . ASN A 1 88 ? -6.461 6.501 -7.038 1.00 90.31 88 ASN A O 1
ATOM 686 N N . CYS A 1 89 ? -5.341 7.164 -5.194 1.00 84.75 89 CYS A N 1
ATOM 687 C CA . CYS A 1 89 ? -6.200 6.519 -4.201 1.00 84.75 89 CYS A CA 1
ATOM 688 C C . CYS A 1 89 ? -6.776 7.560 -3.244 1.00 84.75 89 CYS A C 1
ATOM 690 O O . CYS A 1 89 ? -6.074 8.481 -2.830 1.00 84.75 89 CYS A O 1
ATOM 692 N N . GLU A 1 90 ? -8.023 7.365 -2.825 1.00 83.12 90 GLU A N 1
ATOM 693 C CA . GLU A 1 90 ? -8.548 8.061 -1.653 1.00 83.12 90 GLU A CA 1
ATOM 694 C C . GLU A 1 90 ? -8.055 7.362 -0.385 1.00 83.12 90 GLU A C 1
ATOM 696 O O . GLU A 1 90 ? -8.084 6.132 -0.285 1.00 83.12 90 GLU A O 1
ATOM 701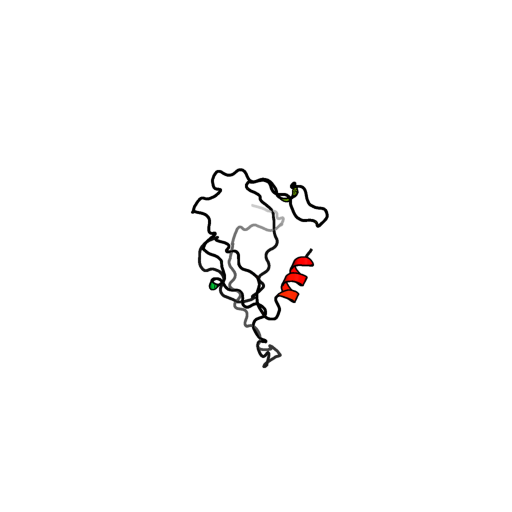 N N . SER A 1 91 ? -7.589 8.146 0.584 1.00 78.12 91 SER A N 1
ATOM 702 C CA . SER A 1 91 ? -7.178 7.653 1.893 1.00 78.12 91 SER A CA 1
ATOM 703 C C . SER A 1 91 ? -8.237 7.994 2.938 1.00 78.12 91 SER A C 1
ATOM 705 O O . SER A 1 91 ? -8.780 9.098 2.976 1.00 78.12 91 SER A O 1
ATOM 707 N N . TYR A 1 92 ? -8.533 7.029 3.810 1.00 77.94 92 TYR A N 1
ATOM 708 C CA . TYR A 1 92 ? -9.488 7.202 4.900 1.00 77.94 92 TYR A CA 1
ATOM 709 C C . TYR A 1 92 ? -8.816 6.905 6.235 1.00 77.94 92 TYR A C 1
ATOM 711 O O . TYR A 1 92 ? -8.263 5.826 6.453 1.00 77.94 92 TYR A O 1
ATOM 719 N N . CYS A 1 93 ? -8.910 7.849 7.168 1.00 76.25 93 CYS A N 1
ATOM 720 C CA . CYS A 1 93 ? -8.475 7.633 8.540 1.00 76.25 93 CYS A CA 1
ATOM 721 C C . CYS A 1 93 ? -9.510 6.768 9.271 1.00 76.25 93 CYS A C 1
ATOM 723 O O . CYS A 1 93 ? -10.530 7.272 9.735 1.00 76.25 93 CYS A O 1
ATOM 725 N N . ILE A 1 94 ? -9.238 5.468 9.407 1.00 75.50 94 ILE A N 1
ATOM 726 C CA . ILE A 1 94 ? -10.139 4.529 10.108 1.00 75.50 94 ILE A CA 1
ATOM 727 C C . ILE A 1 94 ? -10.144 4.792 11.626 1.00 75.50 94 ILE A C 1
ATOM 729 O O . ILE A 1 94 ? -11.115 4.496 12.321 1.00 75.50 94 ILE A O 1
ATOM 733 N N . ARG A 1 95 ? -9.075 5.407 12.146 1.00 73.44 95 ARG A N 1
ATOM 734 C CA . ARG A 1 95 ? -8.933 5.778 13.555 1.00 73.44 95 ARG A CA 1
ATOM 735 C C . ARG A 1 95 ? -8.867 7.300 13.698 1.00 73.44 95 ARG A C 1
ATOM 737 O O . ARG A 1 95 ? -7.805 7.909 13.585 1.00 73.44 95 ARG A O 1
ATOM 744 N N . ALA A 1 96 ? -10.024 7.927 13.897 1.00 66.62 96 ALA A N 1
ATOM 745 C CA . ALA A 1 96 ? -10.117 9.377 14.048 1.00 66.62 96 ALA A CA 1
ATOM 746 C C . ALA A 1 96 ? -9.476 9.850 15.366 1.00 66.62 96 ALA A C 1
ATOM 748 O O . ALA A 1 96 ? -9.679 9.243 16.416 1.00 66.62 96 ALA A O 1
ATOM 749 N N . GLY A 1 97 ? -8.727 10.957 15.321 1.00 62.03 97 GLY A N 1
ATOM 750 C CA . GLY A 1 97 ? -8.196 11.621 16.519 1.00 62.03 97 GLY A CA 1
ATOM 751 C C . GLY A 1 97 ? -7.001 10.936 17.188 1.00 62.03 97 GLY A C 1
ATOM 752 O O . GLY A 1 97 ? -6.666 11.279 18.319 1.00 62.03 97 GLY A O 1
ATOM 753 N N . THR A 1 98 ? -6.348 9.984 16.521 1.00 65.69 98 THR A N 1
ATOM 754 C CA . THR A 1 98 ? -5.104 9.384 17.025 1.00 65.69 98 THR A CA 1
ATOM 755 C C . THR A 1 98 ? -3.875 10.059 16.445 1.00 65.69 98 THR A C 1
ATOM 757 O O . THR A 1 98 ? -3.943 10.612 15.351 1.00 65.69 98 THR A O 1
ATOM 760 N N . TYR A 1 99 ? -2.764 10.009 17.187 1.00 63.91 99 TYR A N 1
ATOM 761 C CA . TYR A 1 99 ? -1.493 10.589 16.763 1.00 63.91 99 TYR A CA 1
ATOM 762 C C . TYR A 1 99 ? -1.140 10.093 15.356 1.00 63.91 99 TYR A C 1
ATOM 764 O O . TYR A 1 99 ? -1.037 8.883 15.132 1.00 63.91 99 TYR A O 1
ATOM 772 N N . GLY A 1 100 ? -1.018 11.031 14.416 1.00 63.31 100 GLY A N 1
ATOM 773 C CA . GLY A 1 100 ? -0.485 10.743 13.091 1.00 63.31 100 GLY A CA 1
ATOM 774 C C . GLY A 1 100 ? 0.989 10.339 13.187 1.00 63.31 100 GLY A C 1
ATOM 775 O O . GLY A 1 100 ? 1.618 10.565 14.228 1.00 63.31 100 GLY A O 1
ATOM 776 N N . PRO A 1 101 ? 1.555 9.735 12.132 1.00 64.69 101 PRO A N 1
ATOM 777 C CA . PRO A 1 101 ? 2.990 9.482 12.083 1.00 64.69 101 PRO A CA 1
ATOM 778 C C . PRO A 1 101 ? 3.750 10.796 12.312 1.00 64.69 101 PRO A C 1
ATOM 780 O O . PRO A 1 101 ? 3.430 11.824 11.720 1.00 64.69 101 PRO A O 1
ATOM 783 N N . SER A 1 102 ? 4.717 10.778 13.230 1.00 64.06 102 SER A N 1
ATOM 784 C CA . SER A 1 102 ? 5.458 11.978 13.635 1.00 64.06 102 SER A CA 1
ATOM 785 C C . SER A 1 102 ? 6.567 12.368 12.653 1.00 64.06 102 SER A C 1
ATOM 787 O O . SER A 1 102 ? 7.016 13.510 12.691 1.00 64.06 102 SER A O 1
ATOM 789 N N . ALA A 1 103 ? 7.031 11.431 11.815 1.00 66.56 103 ALA A N 1
ATOM 790 C CA . ALA A 1 103 ? 8.041 11.643 10.777 1.00 66.56 103 ALA A CA 1
ATOM 791 C C . ALA A 1 103 ? 8.045 10.490 9.753 1.00 66.56 103 ALA A C 1
ATOM 793 O O . ALA A 1 103 ? 7.708 9.358 10.107 1.00 66.56 103 ALA A O 1
ATOM 794 N N . GLY A 1 104 ? 8.510 10.782 8.534 1.00 67.25 104 GLY A N 1
ATOM 795 C CA . GLY A 1 104 ? 8.691 9.823 7.439 1.00 67.25 104 GLY A CA 1
ATOM 796 C C . GLY A 1 104 ? 7.447 9.619 6.568 1.00 67.25 104 GLY A C 1
ATOM 797 O O . GLY A 1 104 ? 6.322 9.748 7.041 1.00 67.25 104 GLY A O 1
ATOM 798 N N . ASP A 1 105 ? 7.676 9.252 5.304 1.00 65.88 105 ASP A N 1
ATOM 799 C CA . ASP A 1 105 ? 6.631 9.006 4.291 1.00 65.88 105 ASP A CA 1
ATOM 800 C C . ASP A 1 105 ? 6.399 7.502 4.035 1.00 65.88 105 ASP A C 1
ATOM 802 O O . ASP A 1 105 ? 5.829 7.092 3.024 1.00 65.88 105 ASP A O 1
ATOM 806 N N . GLY A 1 106 ? 6.878 6.654 4.949 1.00 69.62 106 GLY A N 1
ATOM 807 C CA . GLY A 1 106 ? 6.819 5.204 4.812 1.00 69.62 106 GLY A CA 1
ATOM 808 C C . GLY A 1 106 ? 5.427 4.643 5.100 1.00 69.62 106 GLY A C 1
ATOM 809 O O . GLY A 1 106 ? 4.857 4.881 6.165 1.00 69.62 106 GLY A O 1
ATOM 810 N N . TYR A 1 107 ? 4.915 3.824 4.182 1.00 74.81 107 TYR A N 1
ATOM 811 C CA . TYR A 1 107 ? 3.702 3.035 4.382 1.00 74.81 107 TYR A CA 1
ATOM 812 C C . TYR A 1 107 ? 4.075 1.573 4.618 1.00 74.81 107 TYR A C 1
ATOM 814 O O . TYR A 1 107 ? 4.735 0.946 3.793 1.00 74.81 107 TYR A O 1
ATOM 822 N N . GLY A 1 108 ? 3.644 1.028 5.755 1.00 80.62 108 GLY A N 1
ATOM 823 C CA . GLY A 1 108 ? 3.799 -0.384 6.085 1.00 80.62 108 GLY A CA 1
ATOM 824 C C . GLY A 1 108 ? 2.558 -1.184 5.705 1.00 80.62 108 GLY A C 1
ATOM 825 O O . GLY A 1 108 ? 1.436 -0.741 5.951 1.00 80.62 108 GLY A O 1
ATOM 826 N N . TRP A 1 109 ? 2.748 -2.377 5.142 1.00 83.44 109 TRP A N 1
ATOM 827 C CA . TRP A 1 109 ? 1.648 -3.320 4.967 1.00 83.44 109 TRP A CA 1
ATOM 828 C C . TRP A 1 109 ? 1.346 -4.034 6.289 1.00 83.44 109 TRP A C 1
ATOM 830 O O . TRP A 1 109 ? 2.240 -4.622 6.899 1.00 83.44 109 TRP A O 1
ATOM 840 N N . ALA A 1 110 ? 0.080 -4.003 6.704 1.00 87.69 110 ALA A N 1
ATOM 841 C CA . ALA A 1 110 ? -0.441 -4.763 7.833 1.00 87.69 110 ALA A CA 1
ATOM 842 C C . ALA A 1 110 ? -1.879 -5.200 7.534 1.00 87.69 110 ALA A C 1
ATOM 844 O O . ALA A 1 110 ? -2.661 -4.447 6.947 1.00 87.69 110 ALA A O 1
ATOM 845 N N . GLU A 1 111 ? -2.244 -6.411 7.950 1.00 88.62 111 GLU A N 1
ATOM 846 C CA . GLU A 1 111 ? -3.617 -6.884 7.805 1.00 88.62 111 GLU A CA 1
ATOM 847 C C . GLU A 1 111 ? -4.548 -6.135 8.768 1.00 88.62 111 GLU A C 1
ATOM 849 O O . GLU A 1 111 ? -4.231 -5.911 9.943 1.00 88.62 111 GLU A O 1
ATOM 854 N N . LEU A 1 112 ? -5.726 -5.743 8.275 1.00 89.00 112 LEU A N 1
ATOM 855 C CA . LEU A 1 112 ? -6.738 -5.131 9.125 1.00 89.00 112 LEU A CA 1
ATOM 856 C C . LEU A 1 112 ? -7.244 -6.175 10.124 1.00 89.00 112 LEU A C 1
ATOM 858 O O . LEU A 1 112 ? -7.609 -7.264 9.721 1.00 89.00 112 LEU A O 1
ATOM 862 N N . SER A 1 113 ? -7.296 -5.847 11.405 1.00 89.75 113 SER A N 1
ATOM 863 C CA . SER A 1 113 ? -7.696 -6.733 12.497 1.00 89.75 113 SER A CA 1
ATOM 864 C C . SER A 1 113 ? -8.591 -5.975 13.464 1.00 89.75 113 SER A C 1
ATOM 866 O O . SER A 1 113 ? -8.494 -4.752 13.581 1.00 89.75 113 SER A O 1
ATOM 868 N N . GLY A 1 114 ? -9.458 -6.694 14.173 1.00 88.62 114 GLY A N 1
ATOM 869 C CA . GLY A 1 114 ? -10.273 -6.148 15.256 1.00 88.62 114 GLY A CA 1
ATOM 870 C C . GLY A 1 114 ? -11.780 -6.388 15.099 1.00 88.62 114 GLY A C 1
ATOM 871 O O . GLY A 1 114 ? -12.235 -6.962 14.110 1.00 88.62 114 GLY A O 1
ATOM 872 N N . PRO A 1 115 ? -12.584 -5.951 16.085 1.00 89.25 115 PRO A N 1
ATOM 873 C CA . PRO A 1 115 ? -14.013 -6.260 16.189 1.00 89.25 115 PRO A CA 1
ATOM 874 C C . PRO A 1 115 ? -14.859 -5.838 14.985 1.00 89.25 115 PRO A C 1
ATOM 876 O O . PRO A 1 115 ? -15.858 -6.485 14.685 1.00 89.25 115 PRO A O 1
ATOM 879 N N . GLN A 1 116 ? -14.486 -4.747 14.313 1.00 89.06 116 GLN A N 1
ATOM 880 C CA . GLN A 1 116 ? -15.232 -4.187 13.184 1.00 89.06 116 GLN A CA 1
ATOM 881 C C . GLN A 1 116 ? -14.481 -4.315 11.851 1.00 89.06 116 GLN A C 1
ATOM 883 O O . GLN A 1 116 ? -14.890 -3.694 10.872 1.00 89.06 116 GLN A O 1
ATOM 888 N N . GLN A 1 117 ? -13.436 -5.147 11.769 1.00 90.44 117 GLN A N 1
ATOM 889 C CA . GLN A 1 117 ? -12.646 -5.372 10.548 1.00 90.44 117 GLN A CA 1
ATOM 890 C C . GLN A 1 117 ? -13.528 -5.607 9.310 1.00 90.44 117 GLN A C 1
ATOM 892 O O . GLN A 1 117 ? -13.369 -4.932 8.295 1.00 90.44 117 GLN A O 1
ATOM 897 N N . ASN A 1 118 ? -14.504 -6.515 9.402 1.00 91.00 118 ASN A N 1
ATOM 898 C CA . ASN A 1 118 ? -15.379 -6.852 8.275 1.00 91.00 118 ASN A CA 1
ATOM 899 C C . ASN A 1 118 ? -16.251 -5.676 7.824 1.00 91.00 118 ASN A C 1
ATOM 901 O O . ASN A 1 118 ? -16.457 -5.484 6.624 1.00 91.00 118 ASN A O 1
ATOM 905 N N . LEU A 1 119 ? -16.749 -4.878 8.773 1.00 89.38 119 LEU A N 1
ATOM 906 C CA . LEU A 1 119 ? -17.516 -3.673 8.469 1.00 89.38 119 LEU A CA 1
ATOM 907 C C . LEU A 1 119 ? -16.639 -2.664 7.720 1.00 89.38 119 LEU A C 1
ATOM 909 O O . LEU A 1 119 ? -17.070 -2.136 6.699 1.00 89.38 119 LEU A O 1
ATOM 913 N N . MET A 1 120 ? -15.403 -2.457 8.180 1.00 88.31 120 MET A N 1
ATOM 914 C CA . MET A 1 120 ? -14.454 -1.533 7.555 1.00 88.31 120 MET A CA 1
ATOM 915 C C . MET A 1 120 ? -14.060 -1.985 6.146 1.00 88.31 120 MET A C 1
ATOM 917 O O . MET A 1 120 ? -14.145 -1.196 5.211 1.00 88.31 120 MET A O 1
ATOM 921 N N . ILE A 1 121 ? -13.727 -3.266 5.953 1.00 89.06 121 ILE A N 1
ATOM 922 C CA . ILE A 1 121 ? -13.444 -3.828 4.620 1.00 89.06 121 ILE A CA 1
ATOM 923 C C . ILE A 1 121 ? -14.658 -3.659 3.701 1.00 89.06 121 ILE A C 1
ATOM 925 O O . ILE A 1 121 ? -14.513 -3.280 2.540 1.00 89.06 121 ILE A O 1
ATOM 929 N N . THR A 1 122 ? -15.865 -3.913 4.208 1.00 91.06 122 THR A N 1
ATOM 930 C CA . THR A 1 122 ? -17.094 -3.756 3.420 1.00 91.06 122 THR A CA 1
ATOM 931 C C . THR A 1 122 ? -17.330 -2.298 3.035 1.00 91.06 122 THR A C 1
ATOM 933 O O . THR A 1 122 ? -17.688 -2.034 1.889 1.00 91.06 122 THR A O 1
ATOM 936 N N . ALA A 1 123 ? -17.110 -1.360 3.959 1.00 88.12 123 ALA A N 1
ATOM 937 C CA . ALA A 1 123 ? -17.220 0.069 3.696 1.00 88.12 123 ALA A CA 1
ATOM 938 C C . ALA A 1 123 ? -16.215 0.515 2.623 1.00 88.12 123 ALA A C 1
ATOM 940 O O . ALA A 1 123 ? -16.627 1.132 1.647 1.00 88.12 123 ALA A O 1
ATOM 941 N N . LEU A 1 124 ? -14.943 0.116 2.734 1.00 86.62 124 LEU A N 1
ATOM 942 C CA . LEU A 1 124 ? -13.899 0.427 1.746 1.00 86.62 124 LEU A CA 1
ATOM 943 C C . LEU A 1 124 ? -14.195 -0.170 0.362 1.00 86.62 124 LEU A C 1
ATOM 945 O O . LEU A 1 124 ? -13.945 0.458 -0.659 1.00 86.62 124 LEU A O 1
ATOM 949 N N . ARG A 1 125 ? -14.776 -1.373 0.295 1.00 86.88 125 ARG A N 1
ATOM 950 C CA . ARG A 1 125 ? -15.178 -1.985 -0.987 1.00 86.88 125 ARG A CA 1
ATOM 951 C C . ARG A 1 125 ? -16.361 -1.276 -1.647 1.00 86.88 125 ARG A C 1
ATOM 953 O O . A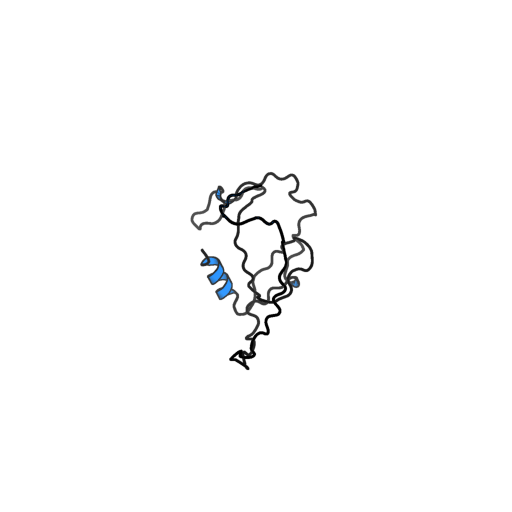RG A 1 125 ? -16.573 -1.470 -2.840 1.00 86.88 125 ARG A O 1
ATOM 960 N N . LYS A 1 126 ? -17.134 -0.503 -0.879 1.00 87.69 126 LYS A N 1
ATOM 961 C CA . LYS A 1 126 ? -18.317 0.241 -1.333 1.00 87.69 126 LYS A CA 1
ATOM 962 C C . LYS A 1 126 ? -18.107 1.757 -1.369 1.00 87.69 126 LYS A C 1
ATOM 964 O O . LYS A 1 126 ? -19.056 2.468 -1.672 1.00 87.69 126 LYS A O 1
ATOM 969 N N . SER A 1 127 ? -16.916 2.266 -1.051 1.00 78.62 127 SER A N 1
ATOM 970 C CA . SER A 1 127 ? -16.643 3.709 -0.965 1.00 78.62 127 SER A CA 1
ATOM 971 C C . SER A 1 127 ? -16.411 4.364 -2.334 1.00 78.62 127 SER A C 1
ATOM 973 O O . SER A 1 127 ? -15.700 5.356 -2.433 1.00 78.62 127 SER A O 1
ATOM 975 N N . ARG A 1 128 ? -16.988 3.799 -3.396 1.00 61.88 128 ARG A N 1
ATOM 976 C CA . ARG A 1 128 ? -16.925 4.303 -4.765 1.00 61.88 128 ARG A CA 1
ATOM 977 C C . ARG A 1 128 ? -18.295 4.181 -5.413 1.00 61.88 128 ARG A C 1
ATOM 979 O O . ARG A 1 128 ? -18.892 3.089 -5.280 1.00 61.88 128 ARG A O 1
#

Sequence (128 aa):
MKAFFICLATLIHLQVSAQERNGSLSTNRPGKGMFFQKEAITTSFKDVDTSRCFADGFGDSATYLPLQYMPKTDSGAFILPPGFYEMNCESYCIRAGTYGPSAGDGYGWAELSGPQQNLMITALRKSR

Secondary structure (DSSP, 8-state):
--------------------------S----S-----S-S----GGGS-GGGPPPTTTTTTPPEEEGGGS-B-TTS-B---SSEEE-------SSTTSPPPSS----------STTHHHHHHHHHT--

pLDDT: mean 72.11, std 20.98, range [30.97, 95.56]